Protein AF-A0A8J6DAZ2-F1 (afdb_monomer_lite)

Sequence (88 aa):
MKLFQIHFVLLISRQGKVRLTKWYSTYSKKERSKAPDSAILWNGEDLKYASLYFCMCIDPDGNELEILEIIHHYVEVLDRYFGSVSLP

pLDDT: mean 78.34, std 10.42, range [40.72, 89.56]

Secondary structure (DSSP, 8-state):
-PPPPEEEEEEEETTS-EEEEEE-S---TTGGGS--TTEEEEE--STTTTTEEEEEEE-TTS-HHHHHHHHHHHHHHHHHHHT-----

Structure (mmCIF, N/CA/C/O backbone):
data_AF-A0A8J6DAZ2-F1
#
_entry.id   AF-A0A8J6DAZ2-F1
#
loop_
_atom_site.group_PDB
_atom_site.id
_atom_site.type_symbol
_atom_site.label_atom_id
_atom_site.label_alt_id
_atom_site.label_comp_id
_atom_site.label_asym_id
_atom_site.label_entity_id
_atom_site.label_seq_id
_atom_site.pdbx_PDB_ins_code
_atom_site.Cartn_x
_atom_site.Cartn_y
_atom_site.Cartn_z
_atom_site.occupancy
_atom_site.B_iso_or_equiv
_atom_site.auth_seq_id
_atom_site.auth_comp_id
_atom_site.auth_asym_id
_atom_site.auth_atom_id
_atom_site.pdbx_PDB_model_num
ATOM 1 N N . MET A 1 1 ? -3.687 -23.507 9.600 1.00 51.72 1 MET A N 1
ATOM 2 C CA . MET A 1 1 ? -3.165 -22.269 8.990 1.00 51.72 1 MET A CA 1
ATOM 3 C C . MET A 1 1 ? -4.266 -21.229 9.113 1.00 51.72 1 MET A C 1
ATOM 5 O O . MET A 1 1 ? -5.342 -21.476 8.580 1.00 51.72 1 MET A O 1
ATOM 9 N N . LYS A 1 2 ? -4.082 -20.168 9.909 1.00 63.00 2 LYS A N 1
ATOM 10 C CA . LYS A 1 2 ? -5.029 -19.042 9.898 1.00 63.00 2 LYS A CA 1
ATOM 11 C C . LYS A 1 2 ? -4.842 -18.310 8.568 1.00 63.00 2 LYS A C 1
ATOM 13 O O . LYS A 1 2 ? -3.711 -18.132 8.132 1.00 63.00 2 LYS A O 1
ATOM 18 N N . LEU A 1 3 ? -5.941 -17.956 7.914 1.00 67.12 3 LEU A N 1
ATOM 19 C CA . LEU A 1 3 ? -5.914 -17.041 6.779 1.00 67.12 3 LEU A CA 1
ATOM 20 C C . LEU A 1 3 ? -6.028 -15.630 7.358 1.00 67.12 3 LEU A C 1
ATOM 22 O O . LEU A 1 3 ? -6.996 -15.362 8.066 1.00 67.12 3 LEU A O 1
ATOM 26 N N . PHE A 1 4 ? -5.050 -14.769 7.093 1.00 73.88 4 PHE A N 1
ATOM 27 C CA . PHE A 1 4 ? -5.123 -13.349 7.440 1.00 73.88 4 PHE A CA 1
ATOM 28 C C . PHE A 1 4 ? -5.790 -12.575 6.303 1.00 73.88 4 PHE A C 1
ATOM 30 O O . PHE A 1 4 ? -5.565 -12.864 5.123 1.00 73.88 4 PHE A O 1
ATOM 37 N N . GLN A 1 5 ? -6.622 -11.596 6.646 1.00 83.69 5 GLN A N 1
ATOM 38 C CA . GLN A 1 5 ? -7.323 -10.752 5.693 1.00 83.69 5 GLN A CA 1
ATOM 39 C C . GLN A 1 5 ? -6.502 -9.496 5.383 1.00 83.69 5 GLN A C 1
ATOM 41 O O . GLN A 1 5 ? -6.116 -8.735 6.268 1.00 83.69 5 GLN A O 1
ATOM 46 N N . ILE A 1 6 ? -6.265 -9.242 4.094 1.00 86.75 6 ILE A N 1
ATOM 47 C CA . ILE A 1 6 ? -5.727 -7.958 3.636 1.00 86.75 6 ILE A CA 1
ATOM 48 C C . ILE A 1 6 ? -6.887 -6.968 3.592 1.00 86.75 6 ILE A C 1
ATOM 50 O O . ILE A 1 6 ? -7.876 -7.198 2.901 1.00 86.75 6 ILE A O 1
ATOM 54 N N . HIS A 1 7 ? -6.767 -5.850 4.297 1.00 88.31 7 HIS A N 1
ATOM 55 C CA . HIS A 1 7 ? -7.795 -4.814 4.345 1.00 88.31 7 HIS A CA 1
ATOM 56 C C . HIS A 1 7 ? -7.663 -3.824 3.193 1.00 88.31 7 HIS A C 1
ATOM 58 O O . HIS A 1 7 ? -8.661 -3.461 2.555 1.00 88.31 7 HIS A O 1
ATOM 64 N N . PHE A 1 8 ? -6.433 -3.397 2.909 1.00 89.56 8 PHE A N 1
AT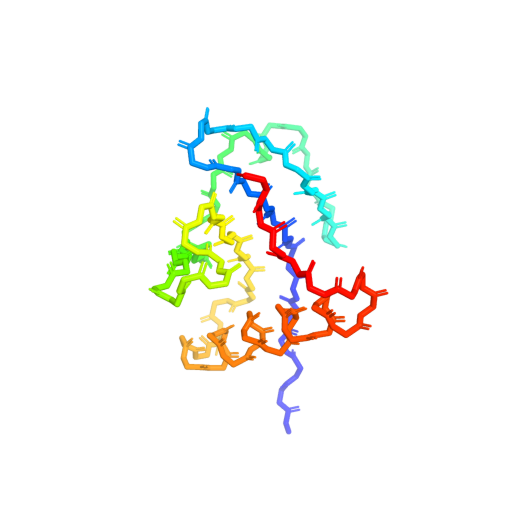OM 65 C CA . PHE A 1 8 ? -6.118 -2.548 1.770 1.00 89.56 8 PHE A CA 1
ATOM 66 C C . PHE A 1 8 ? -4.644 -2.620 1.377 1.00 89.56 8 PHE A C 1
ATOM 68 O O . PHE A 1 8 ? -3.783 -2.989 2.174 1.00 89.56 8 PHE A O 1
ATOM 75 N N . VAL A 1 9 ? -4.380 -2.194 0.143 1.00 89.38 9 VAL A N 1
ATOM 76 C CA . VAL A 1 9 ? -3.048 -1.947 -0.409 1.00 89.38 9 VAL A CA 1
ATOM 77 C C . VAL A 1 9 ? -3.036 -0.568 -1.061 1.00 89.38 9 VAL A C 1
ATOM 79 O O . VAL A 1 9 ? -3.918 -0.236 -1.863 1.00 89.38 9 VAL A O 1
ATOM 82 N N . LEU A 1 10 ? -2.024 0.225 -0.729 1.00 89.31 10 LEU A N 1
ATOM 83 C CA . LEU A 1 10 ? -1.719 1.509 -1.342 1.00 89.31 10 LEU A CA 1
ATOM 84 C C . LEU A 1 10 ? -0.301 1.478 -1.908 1.00 89.31 10 LEU A C 1
ATOM 86 O O . LEU A 1 10 ? 0.629 0.992 -1.268 1.00 89.31 10 LEU A O 1
ATOM 90 N N . LEU A 1 11 ? -0.142 2.059 -3.091 1.00 87.75 11 LEU A N 1
ATOM 91 C CA . LEU A 1 11 ? 1.150 2.342 -3.699 1.00 87.75 11 LEU A CA 1
ATOM 92 C C . LEU A 1 11 ? 1.285 3.846 -3.866 1.00 87.75 11 LEU A C 1
ATOM 94 O O . LEU A 1 11 ? 0.439 4.477 -4.506 1.00 87.75 11 LEU A O 1
ATOM 98 N N . ILE A 1 12 ? 2.350 4.419 -3.323 1.00 87.38 12 ILE A N 1
ATOM 99 C CA . ILE A 1 12 ? 2.570 5.863 -3.299 1.00 87.38 12 ILE A CA 1
ATOM 100 C C . ILE A 1 12 ? 3.949 6.147 -3.889 1.00 87.38 12 ILE A C 1
ATOM 102 O O . ILE A 1 12 ? 4.912 5.448 -3.603 1.00 87.38 12 ILE A O 1
ATOM 106 N N . SER A 1 13 ? 4.067 7.162 -4.742 1.00 83.75 13 SER A N 1
ATOM 107 C CA . SER A 1 13 ? 5.376 7.617 -5.214 1.00 83.75 13 SER A CA 1
ATOM 108 C C . SER A 1 13 ? 6.125 8.389 -4.127 1.00 83.75 13 SER A C 1
ATOM 110 O O . SER A 1 13 ? 5.518 8.937 -3.210 1.00 83.75 13 SER A O 1
ATOM 112 N N . ARG A 1 14 ? 7.437 8.579 -4.296 1.00 80.88 14 ARG A N 1
ATOM 113 C CA . ARG A 1 14 ? 8.231 9.483 -3.441 1.00 80.88 14 ARG A CA 1
ATOM 114 C C . ARG A 1 14 ? 7.738 10.926 -3.376 1.00 80.88 14 ARG A C 1
ATOM 116 O O . ARG A 1 14 ? 8.044 11.631 -2.427 1.00 80.88 14 ARG A O 1
ATOM 123 N N . GLN A 1 15 ? 6.963 11.359 -4.366 1.00 83.25 15 GLN A N 1
ATOM 124 C CA . GLN A 1 15 ? 6.339 12.686 -4.398 1.00 83.25 15 GLN A CA 1
ATOM 125 C C . GLN A 1 15 ? 4.992 12.720 -3.650 1.00 83.25 15 GLN A C 1
ATOM 127 O O . GLN A 1 15 ? 4.276 13.712 -3.737 1.00 83.25 15 GLN A O 1
ATOM 132 N N . GLY A 1 16 ? 4.596 11.625 -2.993 1.00 83.38 16 GLY A N 1
ATOM 133 C CA . GLY A 1 16 ? 3.314 11.499 -2.297 1.00 83.38 16 GLY A CA 1
ATOM 134 C C . GLY A 1 16 ? 2.120 11.211 -3.213 1.00 83.38 16 GLY A C 1
ATOM 135 O O . GLY A 1 16 ? 0.981 11.214 -2.753 1.00 83.38 16 GLY A O 1
ATOM 136 N N . LYS A 1 17 ? 2.338 10.955 -4.512 1.00 85.88 17 LYS A N 1
ATOM 137 C CA . LYS A 1 17 ? 1.240 10.661 -5.447 1.00 85.88 17 LYS A CA 1
ATOM 138 C C . LYS A 1 17 ? 0.810 9.210 -5.304 1.00 85.88 17 LYS A C 1
ATOM 140 O O . LYS A 1 17 ? 1.610 8.304 -5.527 1.00 85.88 17 LYS A O 1
ATOM 145 N N . VAL A 1 18 ? -0.465 8.994 -5.008 1.00 86.25 18 VAL A N 1
ATOM 146 C CA . VAL A 1 18 ? -1.066 7.659 -4.977 1.00 86.25 18 VAL A CA 1
ATOM 147 C C . VAL A 1 18 ? -1.140 7.105 -6.402 1.00 86.25 18 VAL A C 1
ATOM 149 O O . VAL A 1 18 ? -1.776 7.696 -7.272 1.00 86.25 18 VAL A O 1
ATOM 152 N N . ARG A 1 19 ? -0.458 5.984 -6.643 1.00 83.69 19 ARG A N 1
ATOM 153 C CA . ARG A 1 19 ? -0.401 5.278 -7.933 1.00 83.69 19 ARG A CA 1
ATOM 154 C C . ARG A 1 19 ? -1.350 4.085 -7.992 1.00 83.69 19 ARG A C 1
ATOM 156 O O . ARG A 1 19 ? -1.854 3.771 -9.063 1.00 83.69 19 ARG A O 1
ATOM 163 N N . LEU A 1 20 ? -1.609 3.440 -6.856 1.00 86.50 20 LEU A N 1
ATOM 164 C CA . LEU A 1 20 ? -2.571 2.346 -6.742 1.00 86.50 20 LEU A CA 1
ATOM 165 C C . LEU A 1 20 ? -3.274 2.428 -5.394 1.00 86.50 20 LEU A C 1
ATOM 167 O O . LEU A 1 20 ? -2.631 2.643 -4.370 1.00 86.50 20 LEU A O 1
ATOM 171 N N . THR A 1 21 ? -4.586 2.210 -5.413 1.00 89.56 21 THR A N 1
ATOM 172 C CA . THR A 1 21 ? -5.404 2.073 -4.210 1.00 89.56 21 THR A CA 1
ATOM 173 C C . THR A 1 21 ? -6.367 0.925 -4.395 1.00 89.56 21 THR A C 1
ATOM 175 O O . THR A 1 21 ? -7.225 0.967 -5.279 1.00 89.56 21 THR A O 1
ATOM 178 N N . LYS A 1 22 ? -6.272 -0.075 -3.525 1.00 88.94 22 LYS A N 1
ATOM 179 C CA . LYS A 1 22 ? -7.219 -1.181 -3.486 1.00 88.94 22 LYS A CA 1
ATOM 180 C C . LYS A 1 22 ? -7.671 -1.419 -2.054 1.00 88.94 22 LYS A C 1
ATOM 182 O O . LYS A 1 22 ? -6.858 -1.684 -1.182 1.00 88.94 22 LYS A O 1
ATOM 187 N N . TRP A 1 23 ? -8.980 -1.334 -1.840 1.00 88.62 23 TRP A N 1
ATOM 188 C CA . TRP A 1 23 ? -9.635 -1.679 -0.580 1.00 88.62 23 TRP A CA 1
ATOM 189 C C . TRP A 1 23 ? -10.355 -3.009 -0.771 1.00 88.62 23 TRP A C 1
ATOM 191 O O . TRP A 1 23 ? -11.116 -3.152 -1.731 1.00 88.62 23 TRP A O 1
ATOM 201 N N . TYR A 1 24 ? -10.102 -3.960 0.118 1.00 87.69 24 TYR A N 1
ATOM 202 C CA . TYR A 1 24 ? -10.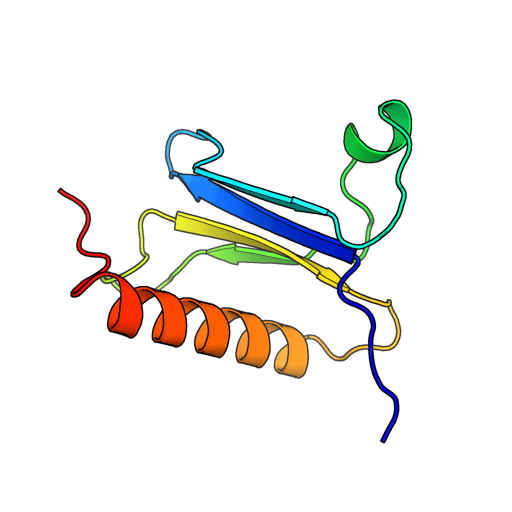754 -5.270 0.132 1.00 87.69 24 TYR A CA 1
ATOM 203 C C . TYR A 1 24 ? -11.829 -5.339 1.219 1.00 87.69 24 TYR A C 1
ATOM 205 O O . TYR A 1 24 ? -12.859 -5.976 1.022 1.00 87.69 24 TYR A O 1
ATOM 213 N N . SER A 1 25 ? -11.635 -4.605 2.317 1.00 85.94 25 SER A N 1
ATOM 214 C CA . SER A 1 25 ? -12.623 -4.461 3.387 1.00 85.94 25 SER A CA 1
ATOM 215 C C . SER A 1 25 ? -13.454 -3.185 3.217 1.00 85.94 25 SER A C 1
ATOM 217 O O . SER A 1 25 ? -12.999 -2.166 2.681 1.00 85.94 25 SER A O 1
ATOM 219 N N . THR A 1 26 ? -14.702 -3.223 3.681 1.00 80.50 26 THR A N 1
ATOM 220 C CA . THR A 1 26 ? -15.614 -2.080 3.615 1.00 80.50 26 THR A CA 1
ATOM 221 C C . THR A 1 26 ? -15.297 -1.072 4.716 1.00 80.50 26 THR A C 1
ATOM 223 O O . THR A 1 26 ? -15.758 -1.214 5.841 1.00 80.50 26 THR A O 1
ATOM 226 N N . TYR A 1 27 ? -14.544 -0.029 4.374 1.00 76.06 27 TYR A N 1
ATOM 227 C CA . TYR A 1 27 ? -14.369 1.153 5.226 1.00 76.06 27 TYR A CA 1
ATOM 228 C C . TYR A 1 27 ? -15.209 2.322 4.721 1.00 76.06 27 TYR A C 1
ATOM 230 O O . TYR A 1 27 ? -15.248 2.583 3.508 1.00 76.06 27 TYR A O 1
ATOM 238 N N . SER A 1 28 ? -15.812 3.072 5.642 1.00 78.00 28 SER A N 1
ATOM 239 C CA . SER A 1 28 ? -16.434 4.365 5.362 1.00 78.00 28 SER A CA 1
ATOM 240 C C . SER A 1 28 ? -15.393 5.392 4.903 1.00 78.00 28 SER A C 1
ATOM 242 O O . SER A 1 28 ? -14.203 5.290 5.203 1.00 78.00 28 SER A O 1
ATOM 244 N N . LYS A 1 29 ? -15.829 6.445 4.197 1.00 73.88 29 LYS A N 1
ATOM 245 C CA . LYS A 1 29 ? -14.930 7.538 3.768 1.00 73.88 29 LYS A CA 1
ATOM 246 C C . LYS A 1 29 ? -14.199 8.195 4.946 1.00 73.88 29 LYS A C 1
ATOM 248 O O . LYS A 1 29 ? -13.061 8.621 4.790 1.00 73.88 29 LYS A O 1
ATOM 253 N N . LYS A 1 30 ? -14.848 8.257 6.114 1.00 78.44 30 LYS A N 1
ATOM 254 C CA . LYS A 1 30 ? -14.273 8.810 7.343 1.00 78.44 30 LYS A CA 1
ATOM 255 C C . LYS A 1 30 ? -13.159 7.914 7.885 1.00 78.44 30 LYS A C 1
ATOM 257 O O . LYS A 1 30 ? -12.124 8.429 8.285 1.00 78.44 30 LYS A O 1
ATOM 262 N N . GLU A 1 31 ? -13.326 6.597 7.849 1.00 77.75 31 GLU A N 1
ATOM 263 C CA . GLU A 1 31 ? -12.301 5.652 8.313 1.00 77.75 31 GLU A CA 1
ATOM 264 C C . GLU A 1 31 ? -11.092 5.631 7.381 1.00 77.75 31 GLU A C 1
ATOM 266 O O . GLU A 1 31 ? -9.968 5.689 7.855 1.00 77.75 31 GLU A O 1
ATOM 271 N N . ARG A 1 32 ? -11.305 5.695 6.061 1.00 75.44 32 ARG A N 1
ATOM 272 C CA . ARG A 1 32 ? -10.214 5.765 5.070 1.00 75.44 32 ARG A CA 1
ATOM 273 C C . ARG A 1 32 ? -9.342 7.017 5.183 1.00 75.44 32 ARG A C 1
ATOM 275 O O . ARG A 1 32 ? -8.260 7.047 4.609 1.00 75.44 32 ARG A O 1
ATOM 282 N N . SER A 1 33 ? -9.818 8.058 5.872 1.00 75.88 33 SER A N 1
ATOM 283 C CA . SER A 1 33 ? -9.036 9.278 6.114 1.00 75.88 33 SER A CA 1
ATOM 284 C C . SER A 1 33 ? -7.964 9.106 7.195 1.00 75.88 33 SER A C 1
ATOM 286 O O . SER A 1 33 ? -7.122 9.986 7.361 1.00 75.88 33 SER A O 1
ATOM 288 N N . LYS A 1 34 ? -7.980 7.981 7.921 1.00 79.19 34 LYS A N 1
ATOM 289 C CA . LYS A 1 34 ? -6.997 7.627 8.943 1.00 79.19 34 LYS A CA 1
ATOM 290 C C . LYS A 1 34 ? -6.372 6.278 8.603 1.00 79.19 34 LYS A C 1
ATOM 292 O O . LYS A 1 34 ? -7.076 5.347 8.222 1.00 79.19 34 LYS A O 1
ATOM 297 N N . ALA A 1 35 ? -5.056 6.172 8.745 1.00 72.88 35 ALA A N 1
ATOM 298 C CA . ALA A 1 35 ? -4.396 4.877 8.673 1.00 72.88 35 ALA A CA 1
ATOM 299 C C . ALA A 1 35 ? -4.746 4.069 9.939 1.00 72.88 35 ALA A C 1
ATOM 301 O O . ALA A 1 35 ? -4.687 4.640 11.031 1.00 72.88 35 ALA A O 1
ATOM 302 N N . PRO A 1 36 ? -5.140 2.790 9.819 1.00 80.06 36 PRO A N 1
ATOM 303 C CA . PRO A 1 36 ? -5.240 1.895 10.966 1.00 80.06 36 PRO A CA 1
ATOM 304 C C . PRO A 1 36 ? -3.870 1.662 11.608 1.00 80.06 36 PRO A C 1
ATOM 306 O O . PRO A 1 36 ? -2.858 1.688 10.910 1.00 80.06 36 PRO A O 1
ATOM 309 N N . ASP A 1 37 ? -3.850 1.346 12.902 1.00 80.94 37 ASP A N 1
ATOM 310 C CA . ASP A 1 37 ? -2.605 1.083 13.641 1.00 80.94 37 ASP A CA 1
ATOM 311 C C . ASP A 1 37 ? -1.837 -0.139 13.101 1.00 80.94 37 ASP A C 1
ATOM 313 O O . ASP A 1 37 ? -0.618 -0.198 13.213 1.00 80.94 37 ASP A O 1
ATOM 317 N N . SER A 1 38 ? -2.528 -1.092 12.463 1.00 81.38 38 SER A N 1
ATOM 318 C CA . SER A 1 38 ? -1.919 -2.263 11.810 1.00 81.38 38 SER A CA 1
ATOM 319 C C . SER A 1 38 ? -1.443 -2.004 10.373 1.00 81.38 38 SER A C 1
ATOM 321 O O . SER A 1 38 ? -1.105 -2.943 9.650 1.00 81.38 38 SER A O 1
ATOM 323 N N . ALA A 1 39 ? -1.458 -0.752 9.906 1.00 84.69 39 ALA A N 1
ATOM 324 C CA . ALA A 1 39 ? -0.946 -0.411 8.586 1.00 84.69 39 ALA A CA 1
ATOM 325 C C . ALA A 1 39 ? 0.585 -0.331 8.604 1.00 84.69 39 ALA A C 1
ATOM 327 O O . ALA A 1 39 ? 1.171 0.509 9.284 1.00 84.69 39 ALA A O 1
ATOM 328 N N . ILE A 1 40 ? 1.229 -1.161 7.788 1.00 85.06 40 ILE A N 1
ATOM 329 C CA . ILE A 1 40 ? 2.677 -1.141 7.587 1.00 85.06 40 ILE A CA 1
ATOM 330 C C . ILE A 1 40 ? 2.996 -0.303 6.356 1.00 85.06 40 ILE A C 1
ATOM 332 O O . ILE A 1 40 ? 2.383 -0.481 5.302 1.00 85.06 40 ILE A O 1
ATOM 336 N N . LEU A 1 41 ? 3.959 0.609 6.494 1.00 85.19 41 LEU A N 1
ATOM 337 C CA . LEU A 1 41 ? 4.548 1.371 5.397 1.00 85.19 41 LEU A CA 1
ATOM 338 C C . LEU A 1 41 ? 5.950 0.827 5.117 1.00 85.19 41 LEU A C 1
ATOM 340 O O . LEU A 1 41 ? 6.867 1.033 5.906 1.00 85.19 41 LEU A O 1
ATOM 344 N N . TRP A 1 42 ? 6.119 0.170 3.976 1.00 85.94 42 TRP A N 1
ATOM 345 C CA . TRP A 1 42 ? 7.407 -0.302 3.494 1.00 85.94 42 TRP A CA 1
ATOM 346 C C . TRP A 1 42 ? 7.947 0.632 2.413 1.00 85.94 42 TRP A C 1
ATOM 348 O O . TRP A 1 42 ? 7.236 1.023 1.480 1.00 85.94 42 TRP A O 1
ATOM 358 N N . ASN A 1 43 ? 9.220 0.989 2.542 1.00 81.62 43 ASN A N 1
ATOM 359 C CA . ASN A 1 43 ? 9.964 1.697 1.514 1.00 81.62 43 ASN A CA 1
ATOM 360 C C . ASN A 1 43 ? 10.835 0.690 0.772 1.00 81.62 43 ASN A C 1
ATOM 362 O O . ASN A 1 43 ? 11.581 -0.046 1.413 1.00 81.62 43 ASN A O 1
ATOM 366 N N . GLY A 1 44 ? 10.771 0.687 -0.558 1.00 71.88 44 GLY A N 1
ATOM 367 C CA . GLY A 1 44 ? 11.667 -0.148 -1.343 1.00 71.88 44 GLY A CA 1
ATOM 368 C C . GLY A 1 44 ? 13.117 0.249 -1.127 1.00 71.88 44 GLY A C 1
ATOM 369 O O . GLY A 1 44 ? 13.512 1.351 -1.494 1.00 71.88 44 GLY A O 1
ATOM 370 N N . GLU A 1 45 ? 13.914 -0.633 -0.530 1.00 65.62 45 GLU A N 1
ATOM 371 C CA . GLU A 1 45 ? 15.356 -0.401 -0.380 1.00 65.62 45 GLU A CA 1
ATOM 372 C C . GLU A 1 45 ? 16.108 -0.699 -1.685 1.00 65.62 45 GLU A C 1
ATOM 374 O O . GLU A 1 45 ? 17.089 -0.031 -2.012 1.00 65.62 45 GLU A O 1
ATOM 379 N N . ASP A 1 46 ? 15.595 -1.631 -2.492 1.00 66.06 46 ASP A N 1
ATOM 380 C CA . ASP A 1 46 ? 16.168 -1.964 -3.791 1.00 66.06 46 ASP A CA 1
ATOM 381 C C . ASP A 1 46 ? 15.912 -0.881 -4.842 1.00 66.06 46 ASP A C 1
ATOM 383 O O . ASP A 1 46 ? 14.798 -0.376 -4.999 1.00 66.06 46 ASP A O 1
ATOM 387 N N . LEU A 1 47 ? 16.935 -0.607 -5.662 1.00 59.12 47 LEU A N 1
ATOM 388 C CA . LEU A 1 47 ? 16.907 0.374 -6.760 1.00 59.12 47 LEU A CA 1
ATOM 389 C C . LEU A 1 47 ? 15.705 0.210 -7.706 1.00 59.12 47 LEU A C 1
ATOM 391 O O . LEU A 1 47 ? 15.239 1.194 -8.277 1.00 59.12 47 LEU A O 1
ATOM 395 N N . LYS A 1 48 ? 15.176 -1.013 -7.843 1.00 62.12 48 LYS A N 1
ATOM 396 C CA . LYS A 1 48 ? 13.985 -1.310 -8.651 1.00 62.12 48 LYS A CA 1
ATOM 397 C C . LYS A 1 48 ? 12.703 -0.655 -8.119 1.00 62.12 48 LYS A C 1
ATOM 399 O O . LYS A 1 48 ? 11.823 -0.334 -8.905 1.00 62.12 48 LYS A O 1
ATOM 404 N N . TYR A 1 49 ? 12.601 -0.411 -6.811 1.00 68.44 49 TYR A N 1
ATOM 405 C CA . TYR A 1 49 ? 11.398 0.146 -6.175 1.00 68.44 49 TYR A CA 1
ATOM 406 C C . TYR A 1 49 ? 11.694 1.322 -5.248 1.00 68.44 49 TYR A C 1
ATOM 408 O O . TYR A 1 49 ? 10.775 1.837 -4.620 1.00 68.44 49 TYR A O 1
ATOM 416 N N . ALA A 1 50 ? 12.933 1.819 -5.232 1.00 65.38 50 ALA A N 1
ATOM 417 C CA . ALA A 1 50 ? 13.413 2.916 -4.390 1.00 65.38 50 ALA A CA 1
ATOM 418 C C . ALA A 1 50 ? 12.715 4.273 -4.590 1.00 65.38 50 ALA A C 1
ATOM 420 O O . ALA A 1 50 ? 13.111 5.270 -3.979 1.00 65.38 50 ALA A O 1
ATOM 421 N N . SER A 1 51 ? 11.687 4.361 -5.444 1.00 72.50 51 SER A N 1
ATOM 422 C CA . SER A 1 51 ? 10.791 5.522 -5.477 1.00 72.50 51 SER A CA 1
ATOM 423 C C . SER A 1 51 ? 9.332 5.251 -5.125 1.00 72.50 51 SER A C 1
ATOM 425 O O . SER A 1 51 ? 8.485 6.141 -5.269 1.00 72.50 51 SER A O 1
ATOM 427 N N . LEU A 1 52 ? 9.043 4.051 -4.638 1.00 77.75 52 LEU A N 1
ATOM 428 C CA . LEU A 1 52 ? 7.714 3.608 -4.273 1.00 77.75 52 LEU A CA 1
ATOM 429 C C . LEU A 1 52 ? 7.658 3.287 -2.781 1.00 77.75 52 LEU A C 1
ATOM 431 O O . LEU A 1 52 ? 8.518 2.6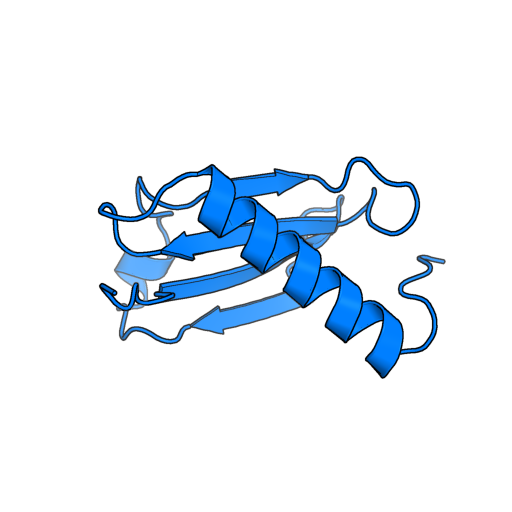07 -2.230 1.00 77.75 52 LEU A O 1
ATOM 435 N N . TYR A 1 53 ? 6.587 3.754 -2.160 1.00 85.38 53 TYR A N 1
ATOM 436 C CA . TYR A 1 53 ? 6.154 3.337 -0.842 1.00 85.38 53 TYR A CA 1
ATOM 437 C C . TYR A 1 53 ? 4.965 2.395 -0.996 1.00 85.38 53 TYR A C 1
ATOM 439 O O . TYR A 1 53 ? 3.976 2.739 -1.655 1.00 85.38 53 TYR A O 1
ATOM 447 N N . PHE A 1 54 ? 5.049 1.229 -0.368 1.00 87.00 54 PHE A N 1
ATOM 448 C CA . PHE A 1 54 ? 3.938 0.297 -0.236 1.00 87.00 54 PHE A CA 1
ATOM 449 C C . PHE A 1 54 ? 3.333 0.458 1.147 1.00 87.00 54 PHE A C 1
ATOM 451 O O . PHE A 1 54 ? 4.043 0.403 2.144 1.00 87.00 54 PHE A O 1
ATOM 458 N N . CYS A 1 55 ? 2.022 0.651 1.217 1.00 88.06 55 CYS A N 1
ATOM 459 C CA . CYS A 1 55 ? 1.302 0.635 2.478 1.00 88.06 55 CYS A CA 1
ATOM 460 C C . CYS A 1 55 ? 0.246 -0.463 2.444 1.00 88.06 55 CYS A C 1
ATOM 462 O O . CYS A 1 55 ? -0.618 -0.473 1.566 1.00 88.06 55 CYS A O 1
ATOM 464 N N . MET A 1 56 ? 0.332 -1.398 3.382 1.00 88.69 56 MET A N 1
ATOM 465 C CA . MET A 1 56 ? -0.575 -2.533 3.478 1.00 88.69 56 MET A CA 1
ATOM 466 C C . MET A 1 56 ? -1.105 -2.634 4.901 1.00 88.69 56 MET A C 1
ATOM 468 O O . MET A 1 56 ? -0.348 -2.523 5.858 1.00 88.69 56 MET A O 1
ATOM 472 N N . CYS A 1 57 ? -2.410 -2.845 5.035 1.00 87.62 57 CYS A N 1
ATOM 473 C CA . CYS A 1 57 ? -3.034 -3.146 6.318 1.00 87.62 57 CYS A CA 1
ATOM 474 C C . CYS A 1 57 ? -3.587 -4.561 6.267 1.00 87.62 57 CYS A C 1
ATOM 476 O O . CYS A 1 57 ? -4.330 -4.908 5.341 1.00 87.62 57 CYS A O 1
ATOM 478 N N . ILE A 1 58 ? -3.217 -5.354 7.265 1.00 84.56 58 ILE A N 1
ATOM 479 C CA . ILE A 1 58 ? -3.709 -6.712 7.465 1.00 84.56 58 ILE A CA 1
ATOM 480 C C . ILE A 1 58 ? -4.275 -6.868 8.883 1.00 84.56 58 ILE A C 1
ATOM 482 O O . ILE A 1 58 ? -4.161 -5.951 9.708 1.00 84.56 58 ILE A O 1
ATOM 486 N N . ASP A 1 59 ? -4.894 -8.017 9.144 1.00 85.06 59 ASP A N 1
ATOM 487 C CA . ASP A 1 59 ? -5.337 -8.394 10.485 1.00 85.06 59 ASP A CA 1
ATOM 488 C C . ASP A 1 59 ? -4.182 -8.305 11.507 1.00 85.06 59 ASP A C 1
ATOM 490 O O . ASP A 1 59 ? -3.059 -8.718 11.210 1.00 85.06 59 ASP A O 1
ATOM 494 N N . PRO A 1 60 ? -4.449 -7.832 12.737 1.00 73.44 60 PRO A N 1
ATOM 495 C CA . PRO A 1 60 ? -3.429 -7.630 13.771 1.00 73.44 60 PRO A CA 1
ATOM 496 C C . PRO A 1 60 ? -2.791 -8.930 14.281 1.00 73.44 60 PRO A C 1
ATOM 498 O O . PRO A 1 60 ? -1.756 -8.887 14.936 1.00 73.44 60 PRO A O 1
ATOM 501 N N . ASP A 1 61 ? -3.402 -10.079 13.990 1.00 77.56 61 ASP A N 1
ATOM 502 C CA . ASP A 1 61 ? -2.869 -11.394 14.348 1.00 77.56 61 ASP A CA 1
ATOM 503 C C . ASP A 1 61 ? -1.682 -11.819 13.449 1.00 77.56 61 ASP A C 1
ATOM 505 O O . ASP A 1 61 ? -1.052 -12.843 13.726 1.00 77.56 61 ASP A O 1
ATOM 509 N N . GLY A 1 62 ? -1.420 -11.101 12.349 1.00 71.31 62 GLY A N 1
ATOM 510 C CA . GLY A 1 62 ? -0.367 -11.433 11.388 1.00 71.31 62 GLY A CA 1
ATOM 511 C C . GLY A 1 62 ? 1.024 -10.987 11.840 1.00 71.31 62 GLY A C 1
ATOM 512 O O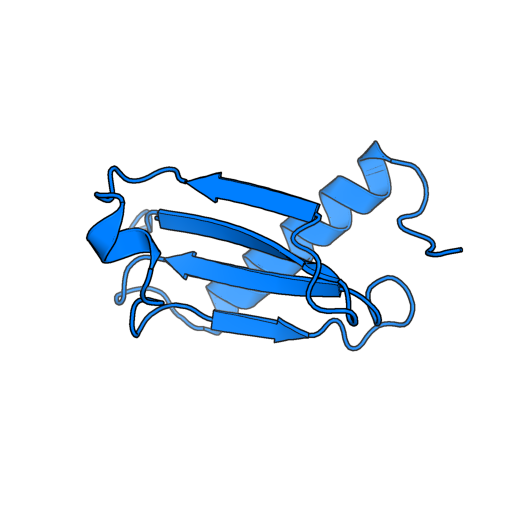 . GLY A 1 62 ? 1.185 -9.950 12.483 1.00 71.31 62 GLY A O 1
ATOM 513 N N . ASN A 1 63 ? 2.048 -11.768 11.489 1.00 80.50 63 ASN A N 1
ATOM 514 C CA . ASN A 1 63 ? 3.436 -11.412 11.780 1.00 80.50 63 ASN A CA 1
ATOM 515 C C . ASN A 1 63 ? 3.973 -10.406 10.747 1.00 80.50 63 ASN A C 1
ATOM 517 O O . ASN A 1 63 ? 3.700 -10.522 9.554 1.00 80.50 63 ASN A O 1
ATOM 521 N N . GLU A 1 64 ? 4.809 -9.467 11.189 1.00 80.00 64 GLU A N 1
ATOM 522 C CA . GLU A 1 64 ? 5.474 -8.479 10.333 1.00 80.00 64 GLU A CA 1
ATOM 523 C C . GLU A 1 64 ? 6.262 -9.128 9.187 1.00 80.00 64 GLU A C 1
ATOM 525 O O . GLU A 1 64 ? 6.196 -8.662 8.050 1.00 80.00 64 GLU A O 1
ATOM 530 N N . LEU A 1 65 ? 6.938 -10.252 9.451 1.00 84.00 65 LEU A N 1
ATOM 531 C CA . LEU A 1 65 ? 7.700 -10.972 8.426 1.00 84.00 65 LEU A CA 1
ATOM 532 C C . LEU A 1 65 ? 6.804 -11.490 7.289 1.00 84.00 65 LEU A C 1
ATOM 534 O O . LEU A 1 65 ? 7.157 -11.347 6.122 1.00 84.00 65 LEU A O 1
ATOM 538 N N . GLU A 1 66 ? 5.627 -12.030 7.616 1.00 82.25 66 GLU A N 1
ATOM 539 C CA . GLU A 1 66 ? 4.668 -12.510 6.612 1.00 82.25 66 GLU A CA 1
ATOM 540 C C . GLU A 1 66 ? 4.154 -11.348 5.746 1.00 82.25 66 GLU A C 1
ATOM 542 O O . GLU A 1 66 ? 3.979 -11.495 4.537 1.00 82.25 66 GLU A O 1
ATOM 547 N N . ILE A 1 67 ? 3.964 -10.163 6.337 1.00 81.00 67 ILE A N 1
ATOM 548 C CA . ILE A 1 67 ? 3.541 -8.959 5.607 1.00 81.00 67 ILE A CA 1
ATOM 549 C C . ILE A 1 67 ? 4.616 -8.529 4.609 1.00 81.00 67 ILE A C 1
ATOM 551 O O . ILE A 1 67 ? 4.302 -8.227 3.455 1.00 81.00 67 ILE A O 1
ATOM 555 N N . LEU A 1 68 ? 5.880 -8.512 5.033 1.00 82.75 68 LEU A N 1
ATOM 556 C CA . LEU A 1 68 ? 7.001 -8.157 4.165 1.00 82.75 68 LEU A CA 1
ATOM 557 C C . LEU A 1 68 ? 7.157 -9.152 3.011 1.00 82.75 68 LEU A C 1
ATOM 559 O O . LEU A 1 68 ? 7.346 -8.728 1.871 1.00 82.75 68 LEU A O 1
ATOM 563 N N . GLU A 1 69 ? 6.991 -10.452 3.267 1.00 85.69 69 GLU A N 1
ATOM 564 C CA . GLU A 1 69 ? 6.985 -11.477 2.216 1.00 85.69 69 GLU A CA 1
ATOM 565 C C . GLU A 1 69 ? 5.861 -11.251 1.195 1.00 85.69 69 GLU A C 1
ATOM 567 O O . GLU A 1 69 ? 6.099 -11.343 -0.012 1.00 85.69 69 GLU A O 1
ATOM 572 N N . ILE A 1 70 ? 4.654 -10.885 1.643 1.00 84.56 70 ILE A N 1
ATOM 573 C CA . ILE A 1 70 ? 3.539 -10.549 0.743 1.00 84.56 70 ILE A CA 1
ATOM 574 C C . ILE A 1 70 ? 3.870 -9.311 -0.095 1.00 84.56 70 ILE A C 1
ATOM 576 O O . ILE A 1 70 ? 3.618 -9.308 -1.302 1.00 84.56 70 ILE A O 1
ATOM 580 N N . ILE A 1 71 ? 4.433 -8.261 0.512 1.00 84.44 71 ILE A N 1
ATOM 581 C CA . ILE A 1 71 ? 4.829 -7.042 -0.207 1.00 84.44 71 ILE A CA 1
ATOM 582 C C . ILE A 1 71 ? 5.887 -7.378 -1.263 1.00 84.44 71 ILE A C 1
ATOM 584 O O . ILE A 1 71 ? 5.713 -7.004 -2.423 1.00 84.44 71 ILE A O 1
ATOM 588 N N . HIS A 1 72 ? 6.928 -8.132 -0.905 1.00 83.31 72 HIS A N 1
ATOM 589 C CA . HIS A 1 72 ? 7.967 -8.571 -1.839 1.00 83.31 72 HIS A CA 1
ATOM 590 C C . HIS A 1 72 ? 7.386 -9.402 -2.987 1.00 83.31 72 HIS A C 1
ATOM 592 O O . HIS A 1 72 ? 7.657 -9.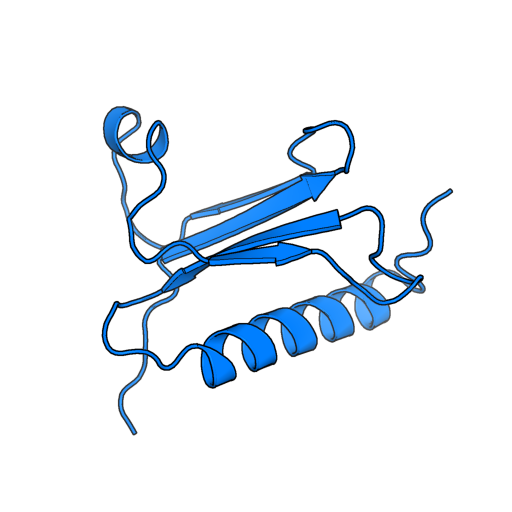118 -4.153 1.00 83.31 72 HIS A O 1
ATOM 598 N N . HIS A 1 73 ? 6.521 -10.374 -2.688 1.00 86.25 73 HIS A N 1
ATOM 599 C CA . HIS A 1 73 ? 5.877 -11.188 -3.715 1.00 86.25 73 HIS A CA 1
ATOM 600 C C . HIS A 1 73 ? 5.002 -10.347 -4.653 1.00 86.25 73 HIS A C 1
ATOM 602 O O . HIS A 1 73 ? 5.042 -10.510 -5.872 1.00 86.25 73 HIS A O 1
ATOM 608 N N . TYR A 1 74 ? 4.230 -9.407 -4.104 1.00 83.56 74 TYR A N 1
ATOM 609 C CA . TYR A 1 74 ? 3.389 -8.508 -4.890 1.00 83.56 74 TYR A CA 1
ATOM 610 C C . TYR A 1 74 ? 4.227 -7.651 -5.843 1.00 83.56 74 TYR A C 1
ATOM 612 O O . TYR A 1 74 ? 3.909 -7.512 -7.023 1.00 83.56 74 TYR A O 1
ATOM 620 N N . VAL A 1 75 ? 5.332 -7.119 -5.332 1.00 79.94 75 VAL A N 1
ATOM 621 C CA . VAL A 1 75 ? 6.314 -6.341 -6.080 1.00 79.94 75 VAL A CA 1
ATOM 622 C C . VAL A 1 75 ? 6.934 -7.163 -7.221 1.00 79.94 75 VAL A C 1
ATOM 624 O O . VAL A 1 75 ? 6.957 -6.697 -8.360 1.00 79.94 75 VAL A O 1
ATOM 627 N N . GLU A 1 76 ? 7.348 -8.406 -6.963 1.00 82.81 76 GLU A N 1
ATOM 628 C CA . GLU A 1 76 ? 7.861 -9.313 -7.999 1.00 82.81 76 GLU A CA 1
ATOM 629 C C . GLU A 1 76 ? 6.829 -9.615 -9.091 1.00 82.81 76 GLU A C 1
ATOM 631 O O . GLU A 1 76 ? 7.165 -9.648 -10.277 1.00 82.81 76 GLU A O 1
ATOM 636 N N . VAL A 1 77 ? 5.570 -9.846 -8.711 1.00 85.00 77 VAL A N 1
ATOM 637 C CA . VAL A 1 77 ? 4.486 -10.106 -9.667 1.00 85.00 77 VAL A CA 1
ATOM 638 C C . VAL A 1 77 ? 4.251 -8.888 -10.558 1.00 85.00 77 VAL A C 1
ATOM 640 O O . VAL A 1 77 ? 4.099 -9.044 -11.770 1.00 85.00 77 VAL A O 1
ATOM 643 N N . LEU A 1 78 ? 4.269 -7.679 -9.989 1.00 77.88 78 LEU A N 1
ATOM 644 C CA . LEU A 1 78 ? 4.164 -6.443 -10.766 1.00 77.88 78 LEU A CA 1
ATOM 645 C C . LEU A 1 78 ? 5.332 -6.291 -11.753 1.00 77.88 78 LEU A C 1
ATOM 647 O O . LEU A 1 78 ? 5.094 -5.959 -12.912 1.00 77.88 78 LEU A O 1
ATOM 651 N N . ASP A 1 79 ? 6.567 -6.580 -11.335 1.00 77.75 79 ASP A N 1
ATOM 652 C CA . ASP A 1 79 ? 7.758 -6.522 -12.204 1.00 77.75 79 ASP A CA 1
ATOM 653 C C . ASP A 1 79 ? 7.654 -7.468 -13.395 1.00 77.75 79 ASP A C 1
ATOM 655 O O . ASP A 1 79 ? 7.923 -7.083 -14.535 1.00 77.75 79 ASP A O 1
ATOM 659 N N . ARG A 1 80 ? 7.196 -8.699 -13.140 1.00 80.81 80 ARG A N 1
ATOM 660 C CA . ARG A 1 80 ? 6.979 -9.708 -14.182 1.00 80.81 80 ARG A CA 1
ATOM 661 C C . ARG A 1 80 ? 5.851 -9.320 -15.131 1.00 80.81 80 ARG A C 1
ATOM 663 O O . ARG A 1 80 ? 5.961 -9.583 -16.324 1.00 80.81 80 ARG A O 1
ATOM 670 N N . TYR A 1 81 ? 4.778 -8.716 -14.619 1.00 80.31 81 TYR A N 1
ATOM 671 C CA . TYR A 1 81 ? 3.621 -8.343 -15.432 1.00 80.31 81 TYR A CA 1
ATOM 672 C C . TYR A 1 81 ? 3.896 -7.126 -16.325 1.00 80.31 81 TYR A C 1
ATOM 674 O O . TYR A 1 81 ? 3.498 -7.118 -17.487 1.00 80.31 81 TYR A O 1
ATOM 682 N N . PHE A 1 82 ? 4.569 -6.099 -15.797 1.00 74.25 82 PHE A N 1
ATOM 683 C CA . PHE A 1 82 ? 4.797 -4.841 -16.518 1.00 74.25 82 PHE A CA 1
ATOM 684 C C . PHE A 1 82 ? 6.122 -4.784 -17.290 1.00 74.25 82 PHE A C 1
ATOM 686 O O . PHE A 1 82 ? 6.267 -3.906 -18.136 1.00 74.25 82 PHE A O 1
ATOM 693 N N . GLY A 1 83 ? 7.054 -5.716 -17.058 1.00 61.06 83 GLY A N 1
ATOM 694 C CA . GLY A 1 83 ? 8.334 -5.763 -17.763 1.00 61.06 83 GLY A CA 1
ATOM 695 C C . GLY A 1 83 ? 9.260 -4.633 -17.320 1.00 61.06 83 GLY A C 1
ATOM 696 O O . GLY A 1 83 ? 9.411 -3.639 -18.019 1.00 61.06 83 GLY A O 1
ATOM 697 N N . SER A 1 84 ? 9.905 -4.825 -16.165 1.00 61.06 84 SER A N 1
ATOM 698 C CA . SER A 1 84 ? 10.641 -3.809 -15.399 1.00 61.06 84 SER A CA 1
ATOM 699 C C . SER A 1 84 ? 9.727 -2.711 -14.859 1.00 61.06 84 SER A C 1
ATOM 701 O O . SER A 1 84 ? 9.317 -1.803 -15.579 1.00 61.06 84 SER A O 1
ATOM 703 N N . VAL A 1 85 ? 9.512 -2.691 -13.541 1.00 55.41 85 VAL A N 1
ATOM 704 C CA . VAL A 1 85 ? 9.092 -1.466 -12.831 1.00 55.41 85 VAL A CA 1
ATOM 705 C C . VAL A 1 85 ? 10.285 -0.502 -12.755 1.00 55.41 85 VAL A C 1
ATOM 707 O O . VAL A 1 85 ? 10.618 0.043 -11.711 1.00 55.41 85 VAL A O 1
ATOM 710 N N . SER A 1 86 ? 10.996 -0.299 -13.864 1.00 50.81 86 SER A N 1
ATOM 711 C CA . SER A 1 86 ? 12.009 0.738 -13.94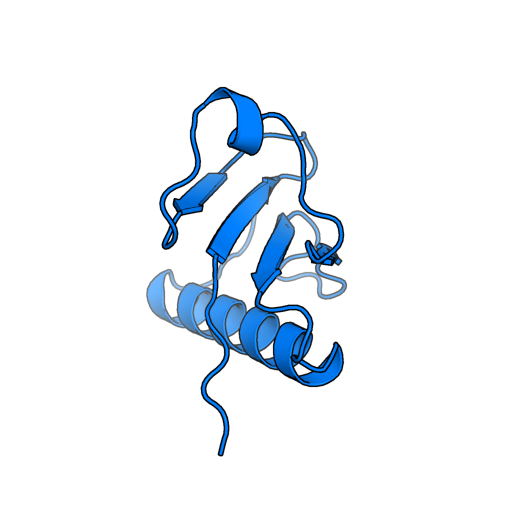9 1.00 50.81 86 SER A CA 1
ATOM 712 C C . SER A 1 86 ? 11.286 2.070 -14.010 1.00 50.81 86 SER A C 1
ATOM 714 O O . SER A 1 86 ? 10.512 2.351 -14.930 1.00 50.81 86 SER A O 1
ATOM 716 N N . LEU A 1 87 ? 11.524 2.881 -12.992 1.00 45.59 87 LEU A N 1
ATOM 717 C CA . LEU A 1 87 ? 11.176 4.287 -13.026 1.00 45.59 87 LEU A CA 1
ATOM 718 C C . LEU A 1 87 ? 11.897 4.946 -14.209 1.00 45.59 87 LEU A C 1
ATOM 720 O O . LEU A 1 87 ? 13.049 4.590 -14.462 1.00 45.59 87 LEU A O 1
ATOM 724 N N . PRO A 1 88 ? 11.258 5.886 -14.920 1.00 40.72 88 PRO A N 1
ATOM 725 C CA . PRO A 1 88 ? 12.017 6.897 -15.640 1.00 40.72 88 PRO A CA 1
ATOM 726 C C . PRO A 1 88 ? 12.877 7.725 -14.674 1.00 40.72 88 PRO A C 1
ATOM 728 O O . PRO A 1 88 ? 12.471 7.879 -13.493 1.00 40.72 88 PRO A O 1
#

Organism: NCBI:txid47600

InterPro domains:
  IPR011012 Longin-like domain superfamily [SSF64356] (6-86)
  IPR016635 Adaptor protein complex, sigma subunit [PTHR11753] (48-86)
  IPR022775 AP complex, mu/sigma subunit [PF01217] (5-35)
  IPR022775 AP complex, mu/sigma subunit [PF01217] (48-85)

Foldseek 3Di:
DDDKDWQWKWKAFLVRRTPDIDGPDDDDPVRVVDDDPQKDWDADPDLLRNGIIMITHIDPVDDPVVVVVVVVVVSVVCCVVVVGSNDD

Radius of gyration: 13.42 Å; chains: 1; bounding box: 33×35×32 Å